Protein AF-A0A662S0G0-F1 (afdb_monomer_lite)

Secondary structure (DSSP, 8-state):
-EEEEEETTEEEEES----TTPPP-------HHHH-TT-TT---GGGTTTHHHHHHHHHHHT--

Structure (mmCIF, N/CA/C/O backbone):
data_AF-A0A662S0G0-F1
#
_entry.id   AF-A0A662S0G0-F1
#
loop_
_atom_site.group_PDB
_atom_site.id
_atom_site.type_symbol
_atom_site.label_atom_id
_atom_site.label_alt_id
_atom_site.label_comp_id
_atom_site.label_asym_id
_atom_site.label_entity_id
_atom_site.label_seq_id
_atom_site.pdbx_PDB_ins_code
_atom_site.Cartn_x
_atom_site.Cartn_y
_atom_site.Cartn_z
_atom_site.occupancy
_atom_site.B_iso_or_equiv
_atom_site.auth_seq_id
_atom_site.auth_comp_id
_atom_site.auth_asym_id
_atom_site.auth_atom_id
_atom_site.pdbx_PDB_model_num
ATOM 1 N N . VAL A 1 1 ? 6.489 -3.919 0.001 1.00 91.88 1 VAL A N 1
ATOM 2 C CA . VAL A 1 1 ? 5.142 -4.384 0.406 1.00 91.88 1 VAL A CA 1
ATOM 3 C C . VAL A 1 1 ? 4.485 -5.104 -0.759 1.00 91.88 1 VAL A C 1
ATOM 5 O O . VAL A 1 1 ? 4.472 -4.556 -1.858 1.00 91.88 1 VAL A O 1
ATOM 8 N N . ARG A 1 2 ? 3.978 -6.320 -0.545 1.00 92.44 2 ARG A N 1
ATOM 9 C CA . ARG A 1 2 ? 3.298 -7.136 -1.565 1.00 92.44 2 ARG A CA 1
ATOM 10 C C . ARG A 1 2 ? 1.804 -7.214 -1.264 1.00 92.44 2 ARG A C 1
ATOM 12 O O . ARG A 1 2 ? 1.438 -7.557 -0.149 1.00 92.44 2 ARG A O 1
ATOM 19 N N . LEU A 1 3 ? 0.951 -6.939 -2.252 1.00 94.56 3 LEU A N 1
ATOM 20 C CA . LEU A 1 3 ? -0.495 -7.148 -2.139 1.00 94.56 3 LEU A CA 1
ATOM 21 C C . LEU A 1 3 ? -0.830 -8.634 -2.319 1.00 94.56 3 LEU A C 1
ATOM 23 O O . LEU A 1 3 ? -0.527 -9.212 -3.364 1.00 94.56 3 LEU A O 1
ATOM 27 N N . VAL A 1 4 ? -1.469 -9.228 -1.313 1.00 96.88 4 VAL A N 1
ATOM 28 C CA . VAL A 1 4 ? -1.865 -10.643 -1.293 1.00 96.88 4 VAL A CA 1
ATOM 29 C C . VAL A 1 4 ? -3.322 -10.806 -1.710 1.00 96.88 4 VAL A C 1
ATOM 31 O O . VAL A 1 4 ? -3.629 -11.659 -2.542 1.00 96.88 4 VAL A O 1
ATOM 34 N N . LYS A 1 5 ? -4.216 -9.973 -1.162 1.00 97.31 5 LYS A N 1
ATOM 35 C CA . LYS A 1 5 ? -5.662 -10.065 -1.393 1.00 97.31 5 LYS A CA 1
ATOM 36 C C . LYS A 1 5 ? -6.346 -8.705 -1.272 1.00 97.31 5 LYS A C 1
ATOM 38 O O . LYS A 1 5 ? -5.892 -7.839 -0.526 1.00 97.31 5 LYS A O 1
ATOM 43 N N . VAL A 1 6 ? -7.447 -8.556 -2.003 1.00 96.06 6 VAL A N 1
ATOM 44 C CA . VAL A 1 6 ? -8.391 -7.440 -1.899 1.00 96.06 6 VAL A CA 1
ATOM 45 C C . VAL A 1 6 ? -9.748 -8.017 -1.502 1.00 96.06 6 VAL A C 1
ATOM 47 O O . VAL A 1 6 ? -10.245 -8.914 -2.186 1.00 96.06 6 VAL A O 1
ATOM 50 N N . GLU A 1 7 ? -10.322 -7.522 -0.411 1.00 98.12 7 GLU A N 1
ATOM 51 C CA . GLU A 1 7 ? -11.675 -7.843 0.059 1.00 98.12 7 GLU A CA 1
ATOM 52 C C . GLU A 1 7 ? -12.383 -6.532 0.402 1.00 98.12 7 GLU A C 1
ATOM 54 O O . GLU A 1 7 ? -12.034 -5.885 1.385 1.00 98.12 7 GLU A O 1
ATOM 59 N N . ASP A 1 8 ? -13.341 -6.106 -0.424 1.00 96.94 8 ASP A N 1
ATOM 60 C CA . ASP A 1 8 ? -14.011 -4.805 -0.301 1.00 96.94 8 ASP A CA 1
ATOM 61 C C . ASP A 1 8 ? -13.015 -3.636 -0.147 1.00 96.94 8 ASP A C 1
ATOM 63 O O . ASP A 1 8 ? -12.282 -3.308 -1.082 1.00 96.94 8 ASP A O 1
ATOM 67 N N . CYS A 1 9 ? -12.978 -3.001 1.029 1.00 96.00 9 CYS A N 1
ATOM 68 C CA . CYS A 1 9 ? -12.069 -1.906 1.372 1.00 96.00 9 CYS A CA 1
ATOM 69 C C . CYS A 1 9 ? -10.842 -2.351 2.190 1.00 96.00 9 CYS A C 1
ATOM 71 O O . CYS A 1 9 ? -10.106 -1.507 2.704 1.00 96.00 9 CYS A O 1
ATOM 73 N N . VAL A 1 10 ? -10.607 -3.660 2.306 1.00 97.44 10 VAL A N 1
ATOM 74 C CA . VAL A 1 10 ? -9.504 -4.259 3.064 1.00 97.44 10 VAL A CA 1
ATOM 75 C C . VAL A 1 10 ? -8.453 -4.825 2.110 1.00 97.44 10 VAL A C 1
ATOM 77 O O . VAL A 1 10 ? -8.742 -5.625 1.217 1.00 97.44 10 VAL A O 1
ATOM 80 N N . LEU A 1 11 ? -7.198 -4.428 2.325 1.00 97.31 11 LEU A N 1
ATOM 81 C CA . LEU A 1 11 ? -6.038 -4.942 1.600 1.00 97.31 11 LEU A CA 1
ATOM 82 C C . LEU A 1 11 ? -5.193 -5.802 2.537 1.00 97.31 11 LEU A C 1
ATOM 84 O O . LEU A 1 11 ? -4.671 -5.306 3.534 1.00 97.31 11 LEU A O 1
ATOM 88 N N . GLN A 1 12 ? -5.019 -7.077 2.197 1.00 97.69 12 GLN A N 1
ATOM 89 C CA . GLN A 1 12 ? -4.064 -7.945 2.887 1.00 97.69 12 GLN A CA 1
ATOM 90 C C . GLN A 1 12 ? -2.705 -7.815 2.206 1.00 97.69 12 GLN A C 1
ATOM 92 O O . GLN A 1 12 ? -2.587 -8.039 0.995 1.00 97.69 12 GLN A O 1
ATOM 97 N N . VAL A 1 13 ? -1.684 -7.445 2.976 1.00 97.06 13 VAL A N 1
ATOM 98 C CA . VAL A 1 13 ? -0.336 -7.183 2.469 1.00 97.06 13 VAL A CA 1
ATOM 99 C C . VAL A 1 13 ? 0.730 -7.922 3.272 1.00 97.06 13 VAL A C 1
ATOM 101 O O . VAL A 1 13 ? 0.562 -8.182 4.458 1.00 97.06 13 VAL A O 1
ATOM 104 N N . GLU A 1 14 ? 1.848 -8.225 2.621 1.00 97.06 14 GLU A N 1
ATOM 105 C CA . GLU A 1 14 ? 3.025 -8.867 3.215 1.00 97.06 14 GLU A CA 1
ATOM 106 C C . GLU A 1 14 ? 4.256 -7.955 3.127 1.00 97.06 14 GLU A C 1
ATOM 108 O O . GLU A 1 14 ? 4.418 -7.175 2.176 1.00 97.06 14 GLU A O 1
ATOM 113 N N . GLY A 1 15 ? 5.155 -8.085 4.109 1.00 95.44 15 GLY A N 1
ATOM 114 C CA . GLY A 1 15 ? 6.432 -7.366 4.140 1.00 95.44 15 GLY A CA 1
ATOM 115 C C . GLY A 1 15 ? 6.269 -5.852 4.287 1.00 95.44 15 GLY A C 1
ATOM 116 O O . GLY A 1 15 ? 6.942 -5.092 3.586 1.00 95.44 15 GLY A O 1
ATOM 117 N N . ILE A 1 16 ? 5.319 -5.423 5.121 1.00 95.69 16 ILE A N 1
ATOM 118 C CA . ILE A 1 16 ? 5.198 -4.036 5.571 1.00 95.69 16 ILE A CA 1
ATOM 119 C C . ILE A 1 16 ? 5.917 -3.879 6.910 1.00 95.69 16 ILE A C 1
ATOM 121 O O . ILE A 1 16 ? 5.791 -4.732 7.783 1.00 95.69 16 ILE A O 1
ATOM 125 N N . ASP A 1 17 ? 6.685 -2.805 7.040 1.00 96.94 17 ASP A N 1
ATOM 126 C CA . ASP A 1 17 ? 7.417 -2.453 8.255 1.00 96.94 17 ASP A CA 1
ATOM 127 C C . ASP A 1 17 ? 6.768 -1.205 8.860 1.00 96.94 17 ASP A C 1
ATOM 129 O O . ASP A 1 17 ? 7.125 -0.070 8.542 1.00 96.94 17 ASP A O 1
ATOM 133 N N . VAL A 1 18 ? 5.688 -1.421 9.611 1.00 96.56 18 VAL A N 1
ATOM 134 C CA . VAL A 1 18 ? 4.880 -0.360 10.217 1.00 96.56 18 VAL A CA 1
ATOM 135 C C . VAL A 1 18 ? 4.218 -0.876 11.493 1.00 96.56 18 VAL A C 1
ATOM 137 O O . VAL A 1 18 ? 3.911 -2.063 11.602 1.00 96.56 18 VAL A O 1
ATOM 140 N N . LEU A 1 19 ? 3.988 0.010 12.462 1.00 98.25 19 LEU A N 1
ATOM 141 C CA . LEU A 1 19 ? 3.279 -0.336 13.692 1.00 98.25 19 LEU A CA 1
ATOM 142 C C . LEU A 1 19 ? 1.770 -0.438 13.458 1.00 98.25 19 LEU A C 1
ATOM 144 O O . LEU A 1 19 ? 1.204 0.282 12.629 1.00 98.25 19 LEU A O 1
ATOM 148 N N . ASP A 1 20 ? 1.119 -1.283 14.252 1.00 97.38 20 ASP A N 1
ATOM 149 C CA . ASP A 1 20 ? -0.338 -1.370 14.278 1.00 97.38 20 ASP A CA 1
ATOM 150 C C . ASP A 1 20 ? -0.983 -0.018 14.636 1.00 97.38 20 ASP A C 1
ATOM 152 O O . ASP A 1 20 ? -0.450 0.759 15.433 1.00 97.38 20 ASP A O 1
ATOM 156 N N . GLY A 1 21 ? -2.112 0.284 13.996 1.00 96.88 21 GLY A N 1
ATOM 157 C CA . GLY A 1 21 ? -2.818 1.562 14.136 1.00 96.88 21 GLY A CA 1
ATOM 158 C C . GLY A 1 21 ? -2.173 2.763 13.430 1.00 96.88 21 GLY A C 1
ATOM 159 O O . GLY A 1 21 ? -2.695 3.874 13.547 1.00 96.88 21 GLY A O 1
ATOM 160 N N . THR A 1 22 ? -1.076 2.584 12.683 1.00 98.06 22 THR A N 1
ATOM 161 C CA . THR A 1 22 ? -0.459 3.691 11.932 1.00 98.06 22 THR A CA 1
ATOM 162 C C . THR A 1 22 ? -1.408 4.199 10.832 1.00 98.06 22 THR A C 1
ATOM 164 O O . THR A 1 22 ? -1.818 3.407 9.979 1.00 98.06 22 THR A O 1
ATOM 167 N N . PRO A 1 23 ? -1.751 5.504 10.793 1.00 97.94 23 PRO A N 1
ATOM 168 C CA . PRO A 1 23 ? -2.659 6.043 9.782 1.00 97.94 23 PRO A CA 1
ATOM 169 C C . PRO A 1 23 ? -2.108 5.941 8.354 1.00 97.94 23 PRO A C 1
ATOM 171 O O . PRO A 1 23 ? -0.972 6.330 8.079 1.00 97.94 23 PRO A O 1
ATOM 174 N N . LEU A 1 24 ? -2.947 5.480 7.425 1.00 96.50 24 LEU A N 1
ATOM 175 C CA . LEU A 1 24 ? -2.642 5.429 5.997 1.00 96.50 24 LEU A CA 1
ATOM 176 C C . LEU A 1 24 ? -3.052 6.736 5.309 1.00 96.50 24 LEU A C 1
ATOM 178 O O . LEU A 1 24 ? -4.190 7.180 5.441 1.00 96.50 24 LEU A O 1
ATOM 182 N N . LEU A 1 25 ? -2.134 7.330 4.546 1.00 97.31 25 LEU A N 1
ATOM 183 C CA . LEU A 1 25 ? -2.381 8.595 3.845 1.00 97.31 25 LEU A CA 1
ATOM 184 C C . LEU A 1 25 ? -2.817 8.409 2.389 1.00 97.31 25 LEU A C 1
ATOM 186 O O . LEU A 1 25 ? -3.674 9.146 1.911 1.00 97.31 25 LEU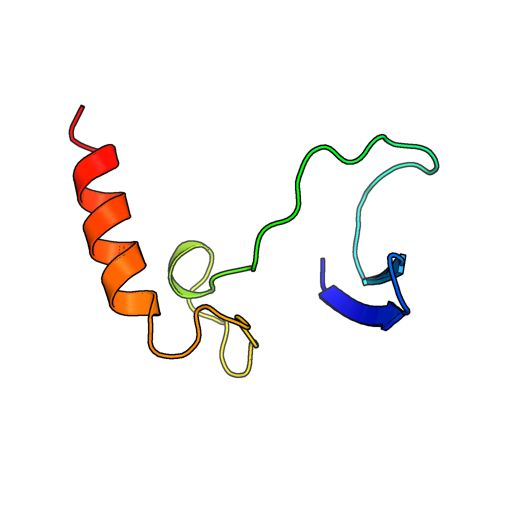 A O 1
ATOM 190 N N . ASP A 1 26 ? -2.206 7.469 1.668 1.00 96.19 26 ASP A N 1
ATOM 191 C CA . ASP A 1 26 ? -2.413 7.302 0.229 1.00 96.19 26 ASP A CA 1
ATOM 192 C C . ASP A 1 26 ? -1.961 5.913 -0.245 1.00 96.19 26 ASP A C 1
ATOM 194 O O . ASP A 1 26 ? -1.074 5.299 0.353 1.00 96.19 26 ASP A O 1
ATOM 198 N N . ILE A 1 27 ? -2.548 5.433 -1.344 1.00 93.75 27 ILE A N 1
ATOM 199 C CA . ILE A 1 27 ? -2.196 4.163 -1.991 1.00 93.75 27 ILE A CA 1
ATOM 200 C C . ILE A 1 27 ? -1.907 4.435 -3.462 1.00 93.75 27 ILE A C 1
ATOM 202 O O . ILE A 1 27 ? -2.710 5.046 -4.169 1.00 93.75 27 ILE A O 1
ATOM 206 N N . LYS A 1 28 ? -0.778 3.921 -3.955 1.00 89.31 28 LYS A N 1
ATOM 207 C CA . LYS A 1 28 ? -0.410 4.007 -5.371 1.00 89.31 28 LYS A CA 1
ATOM 208 C C . LYS A 1 28 ? -0.012 2.641 -5.924 1.00 89.31 28 LYS A C 1
ATOM 210 O O . LYS A 1 28 ? 0.597 1.859 -5.194 1.00 89.31 28 LYS A O 1
ATOM 215 N N . PRO A 1 29 ? -0.317 2.351 -7.204 1.00 88.69 29 PRO A N 1
ATOM 216 C CA . PRO A 1 2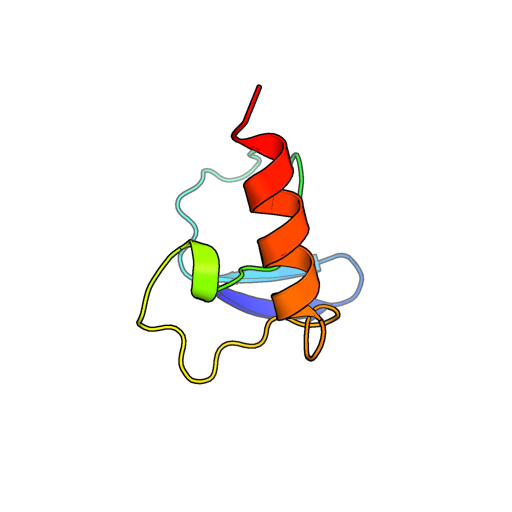9 ? 0.274 1.210 -7.885 1.00 88.69 29 PRO A CA 1
ATOM 217 C C . PRO A 1 29 ? 1.797 1.313 -7.851 1.00 88.69 29 PRO A C 1
ATOM 219 O O . PRO A 1 29 ? 2.353 2.385 -8.099 1.00 88.69 29 PRO A O 1
ATOM 222 N N . TYR A 1 30 ? 2.456 0.195 -7.574 1.00 87.00 30 TYR A N 1
ATOM 223 C CA . TYR A 1 30 ? 3.896 0.073 -7.758 1.00 87.00 30 TYR A CA 1
ATOM 224 C C . TYR A 1 30 ? 4.211 -0.005 -9.258 1.00 87.00 30 TYR A C 1
ATOM 226 O O . TYR A 1 30 ? 3.520 -0.716 -9.988 1.00 87.00 30 TYR A O 1
ATOM 234 N N . ILE A 1 31 ? 5.224 0.734 -9.720 1.00 85.25 31 ILE A N 1
ATOM 235 C CA . ILE A 1 31 ? 5.609 0.814 -11.137 1.00 85.25 31 ILE A CA 1
ATOM 236 C C . ILE A 1 31 ? 7.092 0.425 -11.238 1.00 85.25 31 ILE A C 1
ATOM 238 O O . ILE A 1 31 ? 7.950 1.265 -10.950 1.00 85.25 31 ILE A O 1
ATOM 242 N N . PRO A 1 32 ? 7.413 -0.823 -11.629 1.00 82.44 32 PRO A N 1
ATOM 243 C CA . PRO A 1 32 ? 8.786 -1.325 -11.663 1.00 82.44 32 PRO A CA 1
ATOM 244 C C . PRO A 1 32 ? 9.763 -0.410 -12.400 1.00 82.44 32 PRO A C 1
ATOM 246 O O . PRO A 1 32 ? 10.850 -0.127 -11.906 1.00 82.44 32 PRO A O 1
ATOM 249 N N . GLU A 1 33 ? 9.343 0.152 -13.531 1.00 75.94 33 GLU A N 1
ATOM 250 C CA . GLU A 1 33 ? 10.166 0.992 -14.403 1.00 75.94 33 GLU A CA 1
ATOM 251 C C . GLU A 1 33 ? 10.650 2.294 -13.744 1.00 75.94 33 GLU A C 1
ATOM 253 O O . GLU A 1 33 ? 11.455 3.018 -14.336 1.00 75.94 33 GLU A O 1
ATOM 258 N N . PHE A 1 34 ? 10.136 2.634 -12.561 1.00 74.25 34 PHE A N 1
ATOM 259 C CA . PHE A 1 34 ? 10.549 3.798 -11.784 1.00 74.25 34 PHE A CA 1
ATOM 260 C C . PHE A 1 34 ? 11.420 3.480 -10.582 1.00 74.25 34 PHE A C 1
ATOM 262 O O . PHE A 1 34 ? 12.158 4.376 -10.166 1.00 74.25 34 PHE A O 1
ATOM 269 N N . ASP A 1 35 ? 11.319 2.262 -10.059 1.00 67.69 35 ASP A N 1
ATOM 270 C CA . ASP A 1 35 ? 11.795 1.928 -8.723 1.00 67.69 35 ASP A CA 1
ATOM 271 C C . ASP A 1 35 ? 12.806 0.764 -8.722 1.00 67.69 35 ASP A C 1
ATOM 273 O O . ASP A 1 35 ? 13.623 0.713 -7.805 1.00 67.69 35 ASP A O 1
ATOM 277 N N . PHE A 1 36 ? 12.815 -0.145 -9.719 1.00 63.16 36 PHE A N 1
ATOM 278 C CA . PHE A 1 36 ? 13.837 -1.206 -9.842 1.00 63.16 36 PHE A CA 1
ATOM 279 C C . PHE A 1 36 ? 13.823 -1.948 -11.203 1.00 63.16 36 PHE A C 1
ATOM 281 O O . PHE A 1 36 ? 12.760 -2.272 -11.724 1.00 63.16 36 PHE A O 1
ATOM 288 N N . GLU A 1 37 ? 14.987 -2.353 -11.735 1.00 56.06 37 GLU A N 1
ATOM 289 C CA . GLU A 1 37 ? 15.116 -3.128 -12.999 1.00 56.06 37 GLU A CA 1
ATOM 290 C C . GLU A 1 37 ? 14.733 -4.628 -12.892 1.00 56.06 37 GLU A C 1
ATOM 292 O O . GLU A 1 37 ? 15.028 -5.413 -13.784 1.00 56.06 37 GLU A O 1
ATOM 297 N N . GLY A 1 38 ? 14.057 -5.053 -11.818 1.00 56.28 38 GLY A N 1
ATOM 298 C CA . GLY A 1 38 ? 13.807 -6.474 -11.513 1.00 56.28 38 GLY A CA 1
ATOM 299 C C . GLY A 1 38 ? 12.339 -6.911 -11.483 1.00 56.28 38 GLY A C 1
ATOM 300 O O . GLY A 1 38 ? 12.045 -8.000 -11.002 1.00 56.28 38 GLY A O 1
ATOM 301 N N . GLY A 1 39 ? 11.399 -6.071 -11.925 1.00 62.19 39 GLY A N 1
ATOM 302 C CA . GLY A 1 39 ? 9.957 -6.311 -11.761 1.00 62.19 39 GLY A CA 1
ATOM 303 C C . GLY A 1 39 ? 9.294 -7.194 -12.819 1.00 62.19 39 GLY A C 1
ATOM 304 O O . GLY A 1 39 ? 8.129 -6.959 -13.146 1.00 62.19 39 GLY A O 1
ATOM 305 N N . GLU A 1 40 ? 9.997 -8.183 -13.372 1.00 68.81 40 GLU A N 1
ATOM 306 C CA . GLU A 1 40 ? 9.362 -9.141 -14.281 1.00 68.81 40 GLU A CA 1
ATOM 307 C C . GLU A 1 40 ? 8.196 -9.854 -13.574 1.00 68.81 40 GLU A C 1
ATOM 309 O O . GLU A 1 40 ? 8.309 -10.324 -12.442 1.00 68.81 40 GLU A O 1
ATOM 314 N N . GLY A 1 41 ? 7.031 -9.889 -14.227 1.00 77.31 41 GLY A N 1
ATOM 315 C CA . GLY A 1 41 ? 5.820 -10.512 -13.680 1.00 77.31 41 GLY A CA 1
ATOM 316 C C . GLY A 1 41 ? 5.062 -9.685 -12.633 1.00 77.31 41 GLY A C 1
ATOM 317 O O . GLY A 1 41 ? 4.093 -10.183 -12.053 1.00 77.31 41 GLY A O 1
ATOM 318 N N . VAL A 1 42 ? 5.443 -8.428 -12.385 1.00 85.50 42 VAL A N 1
ATOM 319 C CA . VAL A 1 42 ? 4.698 -7.550 -11.474 1.00 85.50 42 VAL A CA 1
ATOM 320 C C . VAL A 1 42 ? 3.468 -6.961 -12.165 1.00 85.50 42 VAL A C 1
ATOM 322 O O . VAL A 1 42 ? 3.550 -6.367 -13.237 1.00 85.50 42 VAL A O 1
ATOM 325 N N . ARG A 1 43 ? 2.308 -7.085 -11.514 1.00 87.00 43 ARG A N 1
ATOM 326 C CA . ARG A 1 43 ? 1.059 -6.465 -11.973 1.00 87.00 43 ARG A CA 1
ATOM 327 C C . ARG A 1 43 ? 1.002 -5.007 -11.540 1.00 87.00 43 ARG A C 1
ATOM 329 O O . ARG A 1 43 ? 1.099 -4.712 -10.350 1.00 87.00 43 ARG A O 1
ATOM 336 N N . ILE A 1 44 ? 0.760 -4.122 -12.500 1.00 87.88 44 ILE A N 1
ATOM 337 C CA . ILE A 1 44 ? 0.651 -2.668 -12.288 1.00 87.88 44 ILE A CA 1
ATOM 338 C C . ILE A 1 44 ? -0.793 -2.154 -12.437 1.00 87.88 44 ILE A C 1
ATOM 340 O O . ILE A 1 44 ? -1.055 -0.952 -12.347 1.00 87.88 44 ILE A O 1
ATOM 344 N N . GLY A 1 45 ? -1.748 -3.065 -12.651 1.00 85.94 45 GLY A N 1
ATOM 345 C CA . GLY A 1 45 ? -3.180 -2.780 -12.625 1.00 85.94 45 GLY A CA 1
ATOM 346 C C . GLY A 1 45 ? -3.625 -1.880 -13.776 1.00 85.94 45 GLY A C 1
ATOM 347 O O . GLY A 1 45 ? -3.285 -2.106 -14.930 1.00 85.94 45 GLY A O 1
ATOM 348 N N . TRP A 1 46 ? -4.383 -0.821 -13.481 1.00 85.94 46 TRP A N 1
ATOM 349 C CA . TRP A 1 46 ? -4.956 0.069 -14.506 1.00 85.94 46 TRP A CA 1
ATOM 350 C C . TRP A 1 46 ? -3.922 0.868 -15.325 1.00 85.94 46 TRP A C 1
ATOM 352 O O . TRP A 1 46 ? -4.302 1.608 -16.242 1.00 85.94 46 TRP A O 1
ATOM 362 N N . LEU A 1 47 ? -2.636 0.768 -14.971 1.00 86.81 47 LEU A N 1
ATOM 363 C CA . LEU A 1 47 ? -1.511 1.333 -15.717 1.00 86.81 47 LEU A CA 1
ATOM 364 C C . LEU A 1 47 ? -0.942 0.374 -16.770 1.00 86.81 47 LEU A C 1
ATOM 366 O O . LEU A 1 47 ? -0.095 0.793 -17.563 1.00 86.81 47 LEU A O 1
ATOM 370 N N . GLU A 1 48 ? -1.421 -0.871 -16.825 1.00 84.94 48 GLU A N 1
ATOM 371 C CA . GLU A 1 48 ? -1.083 -1.818 -17.889 1.00 84.94 48 GLU A CA 1
ATOM 372 C C . GLU A 1 48 ? -1.364 -1.192 -19.266 1.00 84.94 48 GLU A C 1
ATOM 374 O O . GLU A 1 48 ? -2.389 -0.546 -19.495 1.00 84.94 48 GLU A O 1
ATOM 379 N N . GLY A 1 49 ? -0.383 -1.283 -20.170 1.00 84.06 49 GLY A N 1
ATOM 380 C CA . GLY A 1 49 ? -0.421 -0.649 -21.495 1.00 84.06 49 GLY A CA 1
ATOM 381 C C . GLY A 1 49 ? -0.251 0.880 -21.514 1.00 84.06 49 GLY A C 1
ATOM 382 O O . GLY A 1 49 ? -0.064 1.450 -22.587 1.00 84.06 49 GLY A O 1
ATOM 383 N N . LYS A 1 50 ? -0.258 1.567 -20.362 1.00 83.88 50 LYS A N 1
ATOM 384 C CA . LYS A 1 50 ? -0.184 3.044 -20.258 1.00 83.88 50 LYS A CA 1
ATOM 385 C C . LYS A 1 50 ? 1.117 3.566 -19.646 1.00 83.88 50 LYS A C 1
ATOM 387 O O . LYS A 1 50 ? 1.295 4.777 -19.534 1.00 83.88 50 LYS A O 1
ATOM 392 N N . VAL A 1 51 ? 2.038 2.679 -19.272 1.00 78.81 51 VAL A N 1
ATOM 393 C CA . VAL A 1 51 ? 3.304 3.021 -18.591 1.00 78.81 51 VAL A CA 1
ATOM 394 C C . VAL A 1 51 ? 4.121 4.080 -19.336 1.00 78.81 51 VAL A C 1
ATOM 396 O O . VAL A 1 51 ? 4.671 4.993 -18.719 1.00 78.81 51 VAL A O 1
ATOM 399 N N . HIS A 1 52 ? 4.158 4.013 -20.669 1.00 72.75 52 HIS A N 1
ATOM 400 C CA . HIS A 1 52 ? 4.893 4.961 -21.510 1.00 72.75 52 HIS A CA 1
ATOM 401 C C . HIS A 1 52 ? 4.426 6.419 -21.320 1.00 72.75 52 HIS A C 1
ATOM 403 O O . HIS A 1 52 ? 5.258 7.320 -21.254 1.00 72.75 52 HIS A O 1
ATOM 409 N N . LEU A 1 53 ? 3.124 6.653 -21.112 1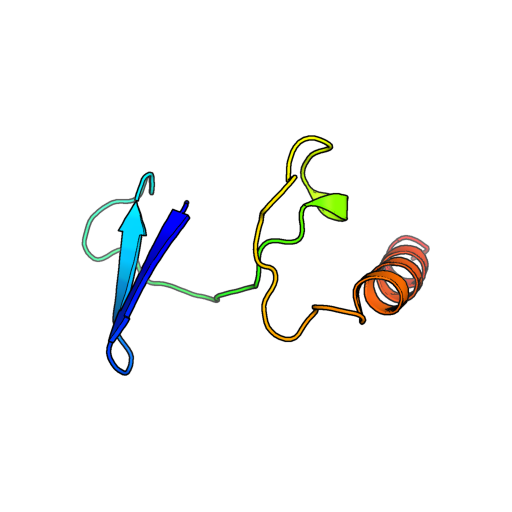.00 72.19 53 LEU A N 1
ATOM 410 C CA . LEU A 1 53 ? 2.566 7.991 -20.856 1.00 72.19 53 LEU A CA 1
ATOM 411 C C . LEU A 1 53 ? 3.009 8.548 -19.496 1.00 72.19 53 LEU A C 1
ATOM 413 O O . LEU A 1 53 ? 3.175 9.757 -19.318 1.00 72.19 53 LEU A O 1
ATOM 417 N N . VAL A 1 54 ? 3.210 7.666 -18.512 1.00 70.75 54 VAL A N 1
ATOM 418 C CA . VAL A 1 54 ? 3.661 8.062 -17.173 1.00 70.75 54 VAL A CA 1
ATOM 419 C C . VAL A 1 54 ? 5.128 8.510 -17.209 1.00 70.75 54 VAL A C 1
ATOM 421 O O . VAL A 1 54 ? 5.490 9.458 -16.506 1.00 70.75 54 VAL A O 1
ATOM 424 N N . ARG A 1 55 ? 5.964 7.910 -18.075 1.00 66.38 55 ARG A N 1
ATOM 425 C CA . ARG A 1 55 ? 7.359 8.345 -18.293 1.00 66.38 55 ARG A CA 1
ATOM 426 C C . ARG A 1 55 ? 7.444 9.793 -18.778 1.00 66.38 55 ARG A C 1
ATOM 428 O O . ARG A 1 55 ? 8.166 10.589 -18.178 1.00 66.38 55 ARG A O 1
ATOM 435 N N . GLU A 1 56 ? 6.688 10.150 -19.814 1.00 63.28 56 GLU A N 1
ATOM 436 C CA . GLU A 1 56 ? 6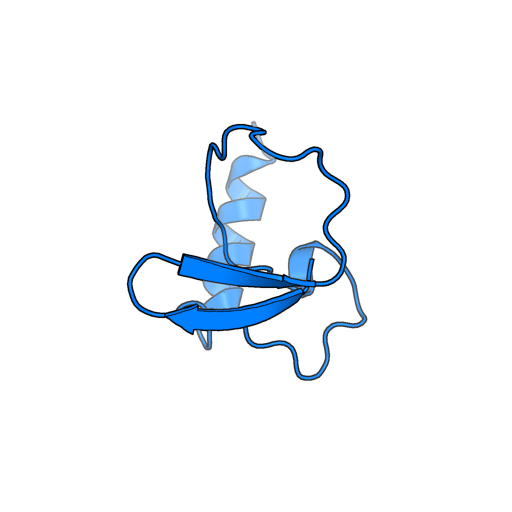.719 11.501 -20.397 1.00 63.28 56 GLU A CA 1
ATOM 437 C C . GLU A 1 56 ? 6.308 12.573 -19.381 1.00 63.28 56 GLU A C 1
ATOM 439 O O . GLU A 1 56 ? 6.966 13.608 -19.234 1.00 63.28 56 GLU A O 1
ATOM 444 N N . LYS A 1 57 ? 5.261 12.289 -18.600 1.00 63.75 57 LYS A N 1
ATOM 445 C CA . LYS A 1 57 ? 4.734 13.221 -17.596 1.00 63.75 57 LYS A CA 1
ATOM 446 C C . LYS A 1 57 ? 5.652 13.379 -16.376 1.00 63.75 57 LYS A C 1
ATOM 448 O O . LYS A 1 57 ? 5.624 14.420 -15.719 1.00 63.75 57 LYS A O 1
ATOM 453 N N . ARG A 1 58 ? 6.475 12.372 -16.056 1.00 63.59 58 ARG A N 1
ATOM 454 C CA . ARG A 1 58 ? 7.494 12.464 -14.992 1.00 63.59 58 ARG A CA 1
ATOM 455 C C . ARG A 1 58 ? 8.6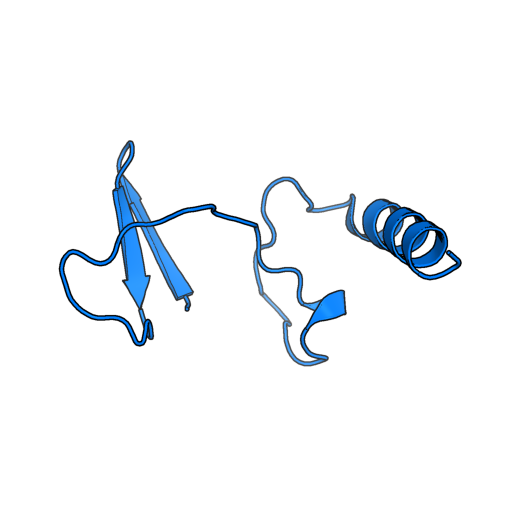91 13.309 -15.434 1.00 63.59 58 ARG A C 1
ATOM 457 O O . ARG A 1 58 ? 9.195 14.097 -14.635 1.00 63.59 58 ARG A O 1
ATOM 464 N N . LEU A 1 59 ? 9.126 13.181 -16.690 1.00 56.22 59 LEU A N 1
ATOM 465 C CA . LEU A 1 59 ? 10.243 13.960 -17.239 1.00 56.22 59 LEU A CA 1
ATOM 466 C C . LEU A 1 59 ? 9.933 15.462 -17.314 1.00 56.22 59 LEU A C 1
ATOM 468 O O . LEU A 1 59 ? 10.824 16.274 -17.071 1.00 56.22 59 LEU A O 1
ATOM 472 N N . SER A 1 60 ? 8.678 15.842 -17.568 1.00 56.31 60 SER A N 1
ATOM 473 C CA . SER A 1 60 ? 8.274 17.255 -17.576 1.00 56.31 60 SER A CA 1
ATOM 474 C C . SER A 1 60 ? 8.222 17.882 -16.178 1.00 56.31 60 SER A C 1
ATOM 476 O O . SER A 1 60 ? 8.522 19.063 -16.033 1.00 56.31 60 SER A O 1
ATOM 478 N N . ARG A 1 61 ? 7.921 17.100 -15.130 1.00 56.78 61 ARG A N 1
ATOM 479 C CA . ARG A 1 61 ? 7.875 17.581 -13.735 1.00 56.78 61 ARG A CA 1
ATOM 480 C C . ARG A 1 61 ? 9.241 17.737 -13.056 1.00 56.78 61 ARG A C 1
ATOM 482 O O . ARG A 1 61 ? 9.306 18.412 -12.040 1.00 56.78 61 ARG A O 1
ATOM 489 N N . ARG A 1 62 ? 10.318 17.139 -13.584 1.00 54.62 62 ARG A N 1
ATOM 490 C CA . ARG A 1 62 ? 11.694 17.291 -13.049 1.00 54.62 62 ARG A CA 1
ATOM 491 C C . ARG A 1 62 ? 12.474 18.466 -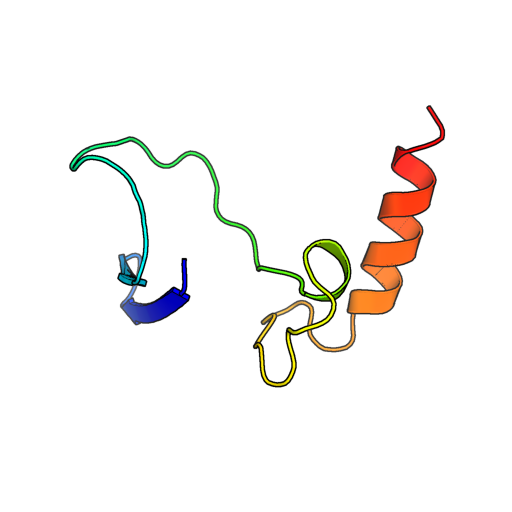13.665 1.00 54.62 62 ARG A C 1
ATOM 493 O O . ARG A 1 62 ? 13.638 18.639 -13.331 1.00 54.62 62 ARG A O 1
ATOM 500 N N . ARG A 1 63 ? 11.872 19.230 -14.587 1.00 50.28 63 ARG A N 1
ATOM 501 C CA . ARG A 1 63 ? 12.486 20.395 -15.258 1.00 50.28 63 ARG A CA 1
ATOM 502 C C . ARG A 1 63 ? 12.089 21.754 -14.655 1.00 50.28 63 ARG A C 1
ATOM 504 O O . ARG A 1 63 ? 12.293 22.770 -15.312 1.00 50.28 63 ARG A O 1
ATOM 511 N N . MET A 1 64 ? 11.538 21.777 -13.442 1.00 41.19 64 MET A N 1
ATOM 512 C CA . MET A 1 64 ? 11.301 23.004 -12.674 1.00 41.19 64 MET A CA 1
ATOM 513 C C . MET A 1 64 ? 12.201 23.029 -11.446 1.00 41.19 64 MET A C 1
ATOM 515 O O . MET A 1 64 ? 12.355 21.945 -10.839 1.00 41.19 64 MET A O 1
#

Foldseek 3Di:
DAFDDDDPPDTDDPDDDDDPPDDDDDDAFDDCVVPHPPQVPDDRPPCVVVVVVVVVVVVVVVPD

Radius of gyration: 14.52 Å; chains: 1; bounding box: 29×34×36 Å

pLDDT: mean 82.45, std 15.56, range [41.19, 98.25]

Sequence (64 aa):
VRLVKVEDCVLQVEGIDVLDGTPLLDIKPYIPEFDFEGGEGVRIGWLEGKVHLVREKRLSRRRM